Protein AF-A0A356QND9-F1 (afdb_monomer_lite)

Sequence (153 aa):
RLAPPYKAARCAVLTGLQTQVSRGLNNSTDRPGSDLFMTAMDLVATGTETAVISRWNVGGRTAIDLGIEFIKDRQRETLRDTPLPAAVSWQRAVDLITAEKPDFEREPRIKITNSVIPQNAKHPFFWAGYTLIDCGVLHASANTTEGQAEPVE

Radius of gyration: 20.53 Å; chains: 1; bounding box: 56×34×75 Å

Structure (mmCIF, N/CA/C/O backbone):
data_AF-A0A356QND9-F1
#
_entry.id   AF-A0A356QND9-F1
#
loop_
_atom_site.group_PDB
_atom_site.id
_atom_site.type_symbol
_atom_site.label_atom_id
_atom_site.label_alt_id
_atom_site.label_comp_id
_atom_site.label_asym_id
_atom_site.label_entity_id
_atom_site.label_seq_id
_atom_site.pdbx_PDB_ins_code
_atom_site.Cartn_x
_atom_site.Cartn_y
_atom_site.Cartn_z
_atom_site.occupancy
_atom_site.B_iso_or_equiv
_atom_site.auth_seq_id
_atom_site.auth_comp_id
_atom_site.auth_asym_id
_atom_site.auth_atom_id
_atom_site.pdbx_PDB_model_num
ATOM 1 N N . ARG A 1 1 ? -14.033 -6.288 26.257 1.00 49.56 1 ARG A N 1
ATOM 2 C CA . ARG A 1 1 ? -13.364 -5.682 25.078 1.00 49.56 1 ARG A CA 1
ATOM 3 C C . ARG A 1 1 ? -12.489 -4.548 25.596 1.00 49.56 1 ARG A C 1
ATOM 5 O O . ARG A 1 1 ? -13.019 -3.723 26.323 1.00 49.56 1 ARG A O 1
ATOM 12 N N . LEU A 1 2 ? -11.186 -4.553 25.316 1.00 54.53 2 LEU A N 1
ATOM 13 C CA . LEU A 1 2 ? -10.284 -3.447 25.664 1.00 54.53 2 LEU A CA 1
ATOM 14 C C . LEU A 1 2 ? -10.425 -2.355 24.595 1.00 54.53 2 LEU A C 1
ATOM 16 O O . LEU A 1 2 ? -10.480 -2.683 23.411 1.00 54.53 2 LEU A O 1
ATOM 20 N N . ALA A 1 3 ? -10.542 -1.093 25.003 1.00 60.31 3 ALA A N 1
ATOM 21 C CA . ALA A 1 3 ? -10.555 0.031 24.068 1.00 60.31 3 ALA A CA 1
ATOM 22 C C . ALA A 1 3 ? -9.129 0.289 23.535 1.00 60.31 3 ALA A C 1
ATOM 24 O O . ALA A 1 3 ? -8.175 0.128 24.304 1.00 60.31 3 ALA A O 1
ATOM 25 N N . PRO A 1 4 ? -8.957 0.670 22.254 1.00 61.19 4 PRO A N 1
ATOM 26 C CA . PRO A 1 4 ? -7.645 1.008 21.710 1.00 61.19 4 PRO A CA 1
ATOM 27 C C . PRO A 1 4 ? -7.044 2.231 22.430 1.00 61.19 4 PRO A C 1
ATOM 29 O O . PRO A 1 4 ? -7.788 3.091 22.913 1.00 61.19 4 PRO A O 1
ATOM 32 N N . PRO A 1 5 ? -5.705 2.329 22.530 1.00 64.06 5 PRO A N 1
ATOM 33 C CA . PRO A 1 5 ? -5.052 3.451 23.199 1.00 64.06 5 PRO A CA 1
ATOM 34 C C . PRO A 1 5 ? -5.420 4.793 22.541 1.00 64.06 5 PRO A C 1
ATOM 36 O O . PRO A 1 5 ? -5.497 4.902 21.321 1.00 64.06 5 PRO A O 1
ATOM 39 N N . TYR A 1 6 ? -5.596 5.843 23.355 1.00 59.69 6 TYR A N 1
ATOM 40 C CA . TYR A 1 6 ? -6.134 7.162 22.956 1.00 59.69 6 TYR A CA 1
ATOM 41 C C . TYR A 1 6 ? -5.368 7.875 21.816 1.00 59.69 6 TYR A C 1
ATOM 43 O O . TYR A 1 6 ? -5.876 8.818 21.219 1.00 59.69 6 TYR A O 1
ATOM 51 N N . LYS A 1 7 ? -4.141 7.439 21.497 1.00 65.56 7 LYS A N 1
ATOM 52 C CA . LYS A 1 7 ? -3.294 7.983 20.419 1.00 65.56 7 LYS A CA 1
ATOM 53 C C . LYS A 1 7 ? -2.912 6.922 19.375 1.00 65.56 7 LYS A C 1
ATOM 55 O O . LYS A 1 7 ? -1.777 6.911 18.905 1.00 65.56 7 LYS A O 1
ATOM 60 N N . ALA A 1 8 ? -3.820 6.006 19.047 1.00 72.06 8 ALA A N 1
ATOM 61 C CA . ALA A 1 8 ? -3.580 4.999 18.017 1.00 72.06 8 ALA A CA 1
ATOM 62 C C . ALA A 1 8 ? -3.734 5.579 16.600 1.00 72.06 8 ALA A C 1
ATOM 64 O O . ALA A 1 8 ? -4.675 6.324 16.309 1.00 72.06 8 ALA A O 1
ATOM 65 N N . ALA A 1 9 ? -2.824 5.213 15.696 1.00 83.44 9 ALA A N 1
ATOM 66 C CA . ALA A 1 9 ? -2.979 5.509 14.278 1.00 83.44 9 ALA A CA 1
ATOM 67 C C . ALA A 1 9 ? -4.060 4.592 13.692 1.00 83.44 9 ALA A C 1
ATOM 69 O O . ALA A 1 9 ? -3.809 3.417 13.464 1.00 83.44 9 ALA A O 1
ATOM 70 N N . ARG A 1 10 ? -5.261 5.117 13.424 1.00 85.62 10 ARG A N 1
ATOM 71 C CA . ARG A 1 10 ? -6.373 4.308 12.883 1.00 85.62 10 ARG A CA 1
ATOM 72 C C . ARG A 1 10 ? -6.044 3.674 11.527 1.00 85.62 10 ARG A C 1
ATOM 74 O O . ARG A 1 10 ? -6.468 2.557 11.258 1.00 85.62 10 ARG A O 1
ATOM 81 N N . CYS A 1 11 ? -5.269 4.372 10.694 1.00 91.00 11 CYS A N 1
ATOM 82 C CA . CYS A 1 11 ? -4.821 3.894 9.390 1.00 91.00 11 CYS A CA 1
ATOM 83 C C . CYS A 1 11 ? -3.301 4.041 9.246 1.00 91.00 11 CYS A C 1
ATOM 85 O O . CYS A 1 11 ? -2.778 5.146 9.393 1.00 91.00 11 CYS A O 1
ATOM 87 N N . ALA A 1 12 ? -2.608 2.956 8.895 1.00 93.12 12 ALA A N 1
ATOM 88 C CA . ALA A 1 12 ? -1.170 2.949 8.627 1.00 93.12 12 ALA A CA 1
ATOM 89 C C . ALA A 1 12 ? -0.873 2.530 7.179 1.00 93.12 12 ALA A C 1
ATOM 91 O O . ALA A 1 12 ? -1.441 1.571 6.664 1.00 93.12 12 ALA A O 1
ATOM 92 N N . VAL A 1 13 ? 0.046 3.224 6.507 1.00 94.62 13 VAL A N 1
ATOM 93 C CA . VAL A 1 13 ? 0.480 2.866 5.148 1.00 94.62 13 VAL A CA 1
ATOM 94 C C . VAL A 1 13 ? 1.995 2.816 5.108 1.00 94.62 13 VAL A C 1
ATOM 96 O O . VAL A 1 13 ? 2.671 3.833 5.224 1.00 94.62 13 VAL A O 1
ATOM 99 N N . LEU A 1 14 ? 2.519 1.606 4.949 1.00 93.06 14 LEU A N 1
ATOM 100 C CA . LEU A 1 14 ? 3.938 1.288 4.995 1.00 93.06 14 LEU A CA 1
ATOM 101 C C . LEU A 1 14 ? 4.360 0.666 3.658 1.00 93.06 14 LEU A C 1
ATOM 103 O O . LEU A 1 14 ? 4.754 -0.498 3.586 1.00 93.06 14 LEU A O 1
ATOM 107 N N . THR A 1 15 ? 4.256 1.440 2.574 1.00 90.81 15 THR A N 1
ATOM 108 C CA . THR A 1 15 ? 4.543 0.973 1.202 1.00 90.81 15 THR A CA 1
ATOM 109 C C . THR A 1 15 ? 6.030 0.735 0.921 1.00 90.81 15 THR A C 1
ATOM 111 O O . THR A 1 15 ? 6.368 0.136 -0.100 1.00 90.81 15 THR A O 1
ATOM 114 N N . GLY A 1 16 ? 6.910 1.186 1.821 1.00 86.69 16 GLY A N 1
ATOM 115 C CA . GLY A 1 16 ? 8.358 0.976 1.772 1.00 86.69 16 GLY A CA 1
ATOM 116 C C . GLY A 1 16 ? 8.910 0.061 2.870 1.00 86.69 16 GLY A C 1
ATOM 117 O O . GLY A 1 16 ? 10.131 -0.014 3.019 1.00 86.69 16 GLY A O 1
ATOM 118 N N . LEU A 1 17 ? 8.049 -0.609 3.648 1.00 86.81 17 LEU A N 1
ATOM 119 C CA . LEU A 1 17 ? 8.471 -1.524 4.709 1.00 86.81 17 LEU A CA 1
ATOM 120 C C . LEU A 1 17 ? 9.372 -2.632 4.147 1.00 86.81 17 LEU A C 1
ATOM 122 O O . LEU A 1 17 ? 9.000 -3.371 3.231 1.00 86.81 17 LEU A O 1
ATOM 126 N N . GLN A 1 18 ? 10.560 -2.763 4.730 1.00 81.50 18 GLN A N 1
ATOM 127 C CA . GLN A 1 18 ? 11.497 -3.826 4.395 1.00 81.50 18 GLN A CA 1
ATOM 128 C C . GLN A 1 18 ? 11.279 -5.018 5.323 1.00 81.50 18 GLN A C 1
ATOM 130 O O . GLN A 1 18 ? 11.841 -5.107 6.409 1.00 81.50 18 GLN A O 1
ATOM 135 N N . THR A 1 19 ? 10.449 -5.943 4.868 1.00 76.88 19 THR A N 1
ATOM 136 C CA . THR A 1 19 ? 10.312 -7.281 5.449 1.00 76.88 19 THR A CA 1
ATOM 137 C C . THR A 1 19 ? 11.545 -8.127 5.098 1.00 76.88 19 THR A C 1
ATOM 139 O O . THR A 1 19 ? 12.306 -7.777 4.190 1.00 76.88 19 THR A O 1
ATOM 142 N N . GLN A 1 20 ? 11.769 -9.261 5.760 1.00 73.50 20 GLN A N 1
ATOM 143 C CA . GLN A 1 20 ? 12.860 -10.176 5.389 1.00 73.50 20 GLN A CA 1
ATOM 144 C C . GLN A 1 20 ? 12.689 -10.677 3.946 1.00 73.50 20 GLN A C 1
ATOM 146 O O . GLN A 1 20 ? 13.664 -10.753 3.197 1.00 73.50 20 GLN A O 1
ATOM 151 N N . VAL A 1 21 ? 11.439 -10.885 3.511 1.00 70.62 21 VAL A N 1
ATOM 152 C CA . VAL A 1 21 ? 11.088 -11.237 2.120 1.00 70.62 21 VAL A CA 1
ATOM 153 C C . VAL A 1 21 ? 11.571 -10.188 1.104 1.00 70.62 21 VAL A C 1
ATOM 155 O O . VAL A 1 21 ? 11.907 -10.529 -0.033 1.00 70.62 21 VAL A O 1
ATOM 158 N N . SER A 1 22 ? 11.700 -8.915 1.495 1.00 70.25 22 SER A N 1
ATOM 159 C CA . SER A 1 22 ? 12.167 -7.845 0.599 1.00 70.25 22 SER A CA 1
ATOM 160 C C . SER A 1 22 ? 13.622 -8.000 0.118 1.00 70.25 22 SER A C 1
ATOM 162 O O . SER A 1 22 ? 14.010 -7.324 -0.844 1.00 70.25 22 SER A O 1
ATOM 164 N N . ARG A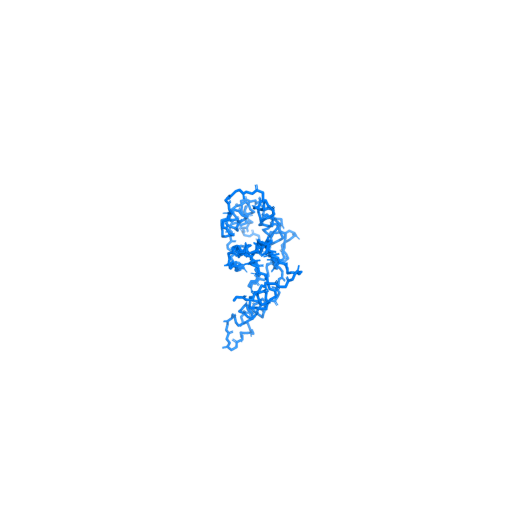 1 23 ? 14.406 -8.895 0.749 1.00 67.94 23 ARG A N 1
ATOM 165 C CA . ARG A 1 23 ? 15.808 -9.217 0.413 1.00 67.94 23 ARG A CA 1
ATOM 166 C C . ARG A 1 23 ? 15.958 -10.330 -0.638 1.00 67.94 23 ARG A C 1
ATOM 168 O O . ARG A 1 23 ? 17.084 -10.648 -1.014 1.00 67.94 23 ARG A O 1
ATOM 175 N N . GLY A 1 24 ? 14.851 -10.873 -1.152 1.00 61.69 24 GLY A N 1
ATOM 176 C CA . GLY A 1 24 ? 14.841 -11.927 -2.172 1.00 61.69 24 GLY A CA 1
ATOM 177 C C . GLY A 1 24 ? 14.923 -13.346 -1.597 1.00 61.69 24 GLY A C 1
ATOM 178 O O . GLY A 1 24 ? 15.208 -13.539 -0.417 1.00 61.69 24 GLY A O 1
ATOM 179 N N . LEU A 1 25 ? 14.675 -14.353 -2.446 1.00 61.22 25 LEU A N 1
ATOM 180 C CA . LEU A 1 25 ? 14.592 -15.774 -2.056 1.00 61.22 25 LEU A CA 1
ATOM 181 C C . LEU A 1 25 ? 15.890 -16.364 -1.473 1.00 61.22 25 LEU A C 1
ATOM 183 O O . LEU A 1 25 ? 15.859 -17.464 -0.935 1.00 61.22 25 LEU A O 1
ATOM 187 N N . ASN A 1 26 ? 17.014 -15.650 -1.554 1.00 62.75 26 ASN A N 1
ATOM 188 C CA . ASN A 1 26 ? 18.317 -16.157 -1.117 1.00 62.75 26 ASN A CA 1
ATOM 189 C C . ASN A 1 26 ? 18.428 -16.313 0.410 1.00 62.75 26 ASN A C 1
ATOM 191 O O . ASN A 1 26 ? 19.281 -17.060 0.871 1.00 62.75 26 ASN A O 1
ATOM 195 N N . ASN A 1 27 ? 17.568 -15.630 1.175 1.00 62.47 27 ASN A N 1
ATOM 196 C CA . ASN A 1 27 ? 17.535 -15.671 2.638 1.00 62.47 27 ASN A CA 1
ATOM 197 C C . ASN A 1 27 ? 16.110 -15.978 3.132 1.00 62.47 27 ASN A C 1
ATOM 199 O O . ASN A 1 27 ? 15.529 -15.199 3.890 1.00 62.47 27 ASN A O 1
ATOM 203 N N . SER A 1 28 ? 15.507 -17.074 2.657 1.00 62.03 28 SER A N 1
ATOM 204 C CA . SER A 1 28 ? 14.187 -17.486 3.143 1.00 62.03 28 SER A CA 1
ATOM 205 C C . SER A 1 28 ? 14.248 -17.777 4.641 1.00 62.03 28 SER A C 1
ATOM 207 O O . SER A 1 28 ? 15.089 -18.555 5.088 1.00 62.03 28 SER A O 1
ATOM 209 N N . THR A 1 29 ? 13.353 -17.169 5.414 1.00 67.62 29 THR A N 1
ATOM 210 C CA . THR A 1 29 ? 13.163 -17.529 6.820 1.00 67.62 29 THR A CA 1
ATOM 211 C C . THR A 1 29 ? 12.622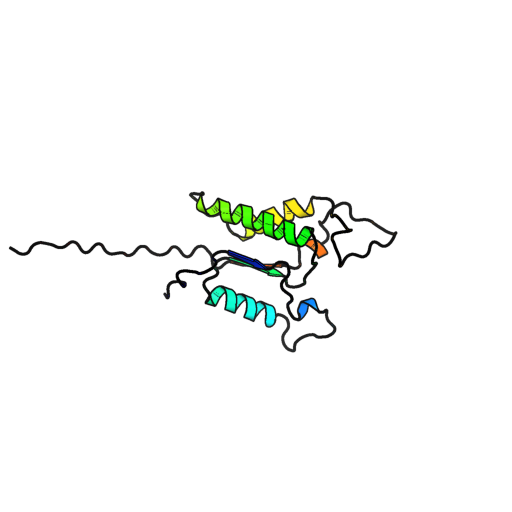 -18.956 6.919 1.00 67.62 29 THR A C 1
ATOM 213 O O . THR A 1 29 ? 11.899 -19.406 6.028 1.00 67.62 29 THR A O 1
ATOM 216 N N . ASP A 1 30 ? 12.882 -19.641 8.037 1.00 74.12 30 ASP A N 1
ATOM 217 C CA . ASP A 1 30 ? 12.323 -20.979 8.313 1.00 74.12 30 ASP A CA 1
ATOM 218 C C . ASP A 1 30 ? 10.783 -21.017 8.233 1.00 74.12 30 ASP A C 1
ATOM 220 O O . ASP A 1 30 ? 10.177 -22.076 8.077 1.00 74.12 30 ASP A O 1
ATOM 224 N N . ARG A 1 31 ? 10.131 -19.850 8.348 1.00 81.75 31 ARG A N 1
ATOM 225 C CA . ARG A 1 31 ? 8.681 -19.665 8.215 1.00 81.75 31 ARG A CA 1
ATOM 226 C C . ARG A 1 31 ? 8.377 -18.445 7.338 1.00 81.75 31 ARG A C 1
ATOM 228 O O . ARG A 1 31 ? 8.345 -17.326 7.861 1.00 81.75 31 ARG A O 1
ATOM 235 N N . PRO A 1 32 ? 8.149 -18.628 6.026 1.00 79.56 32 PRO A N 1
ATOM 236 C CA . PRO A 1 32 ? 7.781 -17.539 5.128 1.00 79.56 32 PRO A CA 1
ATOM 237 C C . PRO A 1 32 ? 6.553 -16.765 5.629 1.00 79.56 32 PRO A C 1
ATOM 239 O O . PRO A 1 32 ? 5.539 -17.361 5.985 1.00 79.56 32 PRO A O 1
ATOM 242 N N . GLY A 1 33 ? 6.644 -15.432 5.656 1.00 81.19 33 GLY A N 1
ATOM 243 C CA . GLY A 1 33 ? 5.555 -14.545 6.080 1.00 81.19 33 GLY A CA 1
ATOM 244 C C . GLY A 1 33 ? 5.435 -14.315 7.591 1.00 81.19 33 GLY A C 1
ATOM 245 O O . GLY A 1 33 ? 4.537 -13.586 8.010 1.00 81.19 33 GLY A O 1
ATOM 246 N N . SER A 1 34 ? 6.323 -14.886 8.416 1.00 87.38 34 SER A N 1
ATOM 247 C CA . SER A 1 34 ? 6.351 -14.612 9.861 1.00 87.38 34 SER A CA 1
ATOM 248 C C . SER A 1 34 ? 6.603 -13.135 10.179 1.00 87.38 34 SER A C 1
ATOM 250 O O . SER A 1 34 ? 6.014 -12.594 11.106 1.00 87.38 34 SER A O 1
ATOM 252 N N . ASP A 1 35 ? 7.420 -12.461 9.377 1.00 85.12 35 ASP A N 1
ATOM 253 C CA . ASP A 1 35 ? 7.699 -11.027 9.453 1.00 85.12 35 ASP A CA 1
ATOM 254 C C . ASP A 1 35 ? 6.464 -10.160 9.163 1.00 85.12 35 ASP A C 1
ATOM 256 O O . ASP A 1 35 ? 6.180 -9.214 9.899 1.00 85.12 35 ASP A O 1
ATOM 260 N N . LEU A 1 36 ? 5.697 -10.508 8.127 1.00 87.62 36 LEU A N 1
ATOM 261 C CA . LEU A 1 36 ? 4.422 -9.863 7.810 1.00 87.62 36 LEU A CA 1
ATOM 262 C C . LEU A 1 36 ? 3.393 -10.084 8.913 1.00 87.62 36 LEU A C 1
ATOM 264 O O . LEU A 1 36 ? 2.698 -9.143 9.290 1.00 87.62 36 LEU A O 1
ATOM 268 N N . PHE A 1 37 ? 3.314 -11.307 9.440 1.00 90.06 37 PHE A N 1
ATOM 269 C CA . PHE A 1 37 ? 2.417 -11.636 10.541 1.00 90.06 37 PHE A CA 1
ATOM 270 C C . PHE A 1 37 ? 2.754 -10.823 11.794 1.00 90.06 37 PHE A C 1
ATOM 272 O O . PHE A 1 37 ? 1.873 -10.157 12.326 1.00 90.06 37 PHE A O 1
ATOM 279 N N . MET A 1 38 ? 4.017 -10.818 12.230 1.00 90.44 38 MET A N 1
ATOM 280 C CA . MET A 1 38 ? 4.433 -10.050 13.409 1.00 90.44 38 MET A CA 1
ATOM 281 C C . MET A 1 38 ? 4.185 -8.552 13.214 1.00 90.44 38 MET A C 1
ATOM 283 O O . MET A 1 38 ? 3.590 -7.927 14.082 1.00 90.44 38 MET A O 1
ATOM 287 N N . THR A 1 39 ? 4.513 -8.000 12.039 1.00 91.25 39 THR A N 1
ATOM 288 C CA . THR A 1 39 ? 4.230 -6.586 11.741 1.00 91.25 39 THR A CA 1
ATOM 289 C C . THR A 1 39 ? 2.732 -6.275 11.806 1.00 91.25 39 THR A C 1
ATOM 291 O O . THR A 1 39 ? 2.330 -5.253 12.356 1.00 91.25 39 THR A O 1
ATOM 294 N N . ALA A 1 40 ? 1.890 -7.153 11.253 1.00 92.56 40 ALA A N 1
ATOM 295 C CA . ALA A 1 40 ? 0.442 -6.997 11.315 1.00 92.56 40 ALA A CA 1
ATOM 296 C C . ALA A 1 40 ? -0.064 -7.037 12.763 1.00 92.56 40 ALA A C 1
ATOM 298 O O . ALA A 1 40 ? -0.868 -6.192 13.151 1.00 92.56 40 ALA A O 1
ATOM 299 N N . MET A 1 41 ? 0.425 -7.986 13.566 1.00 93.00 41 MET A N 1
ATOM 300 C CA . MET A 1 41 ? 0.047 -8.106 14.974 1.00 93.00 41 MET A CA 1
ATOM 301 C C . MET A 1 41 ? 0.496 -6.893 15.790 1.00 93.00 41 MET A C 1
ATOM 303 O O . MET A 1 41 ? -0.296 -6.399 16.582 1.00 93.00 41 MET A O 1
ATOM 307 N N . ASP A 1 42 ? 1.701 -6.367 15.566 1.00 91.81 42 ASP A N 1
ATOM 308 C CA . ASP A 1 42 ? 2.200 -5.170 16.254 1.00 91.81 42 ASP A CA 1
ATOM 309 C C . ASP A 1 42 ? 1.344 -3.932 15.929 1.00 91.81 42 ASP A C 1
ATOM 311 O O . ASP A 1 42 ? 0.982 -3.151 16.815 1.00 91.81 42 ASP A O 1
ATOM 315 N N . LEU A 1 43 ? 0.948 -3.768 14.662 1.00 91.31 43 LEU A N 1
ATOM 316 C CA . LEU A 1 43 ? 0.045 -2.692 14.242 1.00 91.31 43 LEU A CA 1
ATOM 317 C C . LEU A 1 43 ? -1.332 -2.823 14.902 1.00 91.31 43 LEU A C 1
ATOM 319 O O . LEU A 1 43 ? -1.844 -1.855 15.465 1.00 91.31 43 LEU A O 1
ATOM 323 N N . VAL A 1 44 ? -1.920 -4.017 14.887 1.00 89.69 44 VAL A N 1
ATOM 324 C CA . VAL A 1 44 ? -3.228 -4.258 15.513 1.00 89.69 44 VAL A CA 1
ATOM 325 C C . VAL A 1 44 ? -3.152 -4.090 17.035 1.00 89.69 44 VAL A C 1
ATOM 327 O O . VAL A 1 44 ? -4.020 -3.450 17.626 1.00 89.69 44 VAL A O 1
ATOM 330 N N . ALA A 1 45 ? -2.095 -4.587 17.682 1.00 89.19 45 ALA A N 1
ATOM 331 C CA . ALA A 1 45 ? -1.890 -4.478 19.128 1.00 89.19 45 ALA A CA 1
ATOM 332 C C . ALA A 1 45 ? -1.735 -3.023 19.597 1.00 89.19 45 ALA A C 1
ATOM 334 O O . ALA A 1 45 ? -2.142 -2.682 20.708 1.00 89.19 45 ALA A O 1
ATOM 335 N N . THR A 1 46 ? -1.196 -2.149 18.743 1.00 88.56 46 THR A N 1
ATOM 336 C CA . THR A 1 46 ? -1.097 -0.703 19.001 1.00 88.56 46 THR A CA 1
ATOM 337 C C . THR A 1 46 ? -2.386 0.066 18.679 1.00 88.56 46 THR A C 1
ATOM 339 O O . THR A 1 46 ? -2.451 1.272 18.916 1.00 88.56 46 THR A O 1
ATOM 342 N N . GLY A 1 47 ? -3.436 -0.619 18.211 1.00 87.06 47 GLY A N 1
ATOM 343 C CA . GLY A 1 47 ? -4.750 -0.040 17.925 1.00 87.06 47 GLY A CA 1
ATOM 344 C C . GLY A 1 47 ? -4.946 0.416 16.479 1.00 87.06 47 GLY A C 1
ATOM 345 O O . GLY A 1 47 ? -5.866 1.189 16.220 1.00 87.06 47 GLY A O 1
ATOM 346 N N . THR A 1 48 ? -4.105 -0.031 15.541 1.00 90.25 48 THR A N 1
ATOM 347 C CA . THR A 1 48 ? -4.327 0.218 14.110 1.00 90.25 48 THR A CA 1
ATOM 348 C C . THR A 1 48 ? -5.541 -0.573 13.628 1.00 90.25 48 THR A C 1
ATOM 350 O O . THR A 1 48 ? -5.588 -1.790 13.793 1.00 90.25 48 THR A O 1
ATOM 353 N N . GLU A 1 49 ? -6.516 0.107 13.019 1.00 89.88 49 GLU A N 1
ATOM 354 C CA . GLU A 1 49 ? -7.734 -0.520 12.478 1.00 89.88 49 GLU A CA 1
ATOM 355 C C . GLU A 1 49 ? -7.503 -1.023 11.050 1.00 89.88 49 GLU A C 1
ATOM 357 O O . GLU A 1 49 ? -7.911 -2.128 10.701 1.00 89.88 49 GLU A O 1
ATOM 362 N N . THR A 1 50 ? -6.804 -0.232 10.233 1.00 93.25 50 THR A N 1
ATOM 363 C CA . THR A 1 50 ? -6.513 -0.556 8.834 1.00 93.25 50 THR A CA 1
ATOM 364 C C . THR A 1 50 ? -5.032 -0.330 8.535 1.00 93.25 50 THR A C 1
ATOM 366 O O . THR A 1 50 ? -4.474 0.717 8.864 1.00 93.25 50 THR A O 1
ATOM 369 N N . ALA A 1 51 ? -4.376 -1.274 7.865 1.00 94.44 51 ALA A N 1
ATOM 370 C CA . ALA A 1 51 ? -2.990 -1.133 7.444 1.00 94.44 51 ALA A CA 1
ATOM 371 C C . ALA A 1 51 ? -2.746 -1.641 6.021 1.00 94.44 51 ALA A C 1
ATOM 373 O O . ALA A 1 51 ? -3.242 -2.695 5.637 1.00 94.44 51 ALA A O 1
ATOM 374 N N . VAL A 1 52 ? -1.914 -0.931 5.259 1.00 95.38 52 VAL A N 1
ATOM 375 C CA . VAL A 1 52 ? -1.314 -1.433 4.014 1.00 95.38 52 VAL A CA 1
ATOM 376 C C . VAL A 1 52 ? 0.181 -1.595 4.238 1.00 95.38 52 VAL A C 1
ATOM 378 O O . VAL A 1 52 ? 0.870 -0.618 4.527 1.00 95.38 52 VAL A O 1
ATOM 381 N N . ILE A 1 53 ? 0.695 -2.814 4.090 1.00 93.31 53 ILE A N 1
ATOM 382 C CA . ILE A 1 53 ? 2.115 -3.131 4.299 1.00 93.31 53 ILE A CA 1
ATOM 383 C C . ILE A 1 53 ? 2.730 -3.733 3.038 1.00 93.31 53 ILE A C 1
ATOM 385 O O . ILE A 1 53 ? 2.112 -4.566 2.374 1.00 93.31 53 ILE A O 1
ATOM 389 N N . SER A 1 54 ? 3.952 -3.334 2.688 1.00 90.44 54 SER A N 1
ATOM 390 C CA . SER A 1 54 ? 4.683 -3.961 1.583 1.00 90.44 54 SER A CA 1
ATOM 391 C C . SER A 1 54 ? 5.293 -5.304 1.994 1.00 90.44 54 SER A C 1
ATOM 393 O O . SER A 1 54 ? 6.071 -5.388 2.939 1.00 90.44 54 SER A O 1
ATOM 395 N N . ARG A 1 55 ? 4.986 -6.353 1.226 1.00 86.44 55 ARG A N 1
ATOM 396 C CA . ARG A 1 55 ? 5.627 -7.678 1.254 1.00 86.44 55 ARG A CA 1
ATOM 397 C C . ARG A 1 55 ? 6.980 -7.671 0.566 1.00 86.44 55 ARG A C 1
ATOM 399 O O . ARG A 1 55 ? 7.921 -8.285 1.052 1.00 86.44 55 ARG A O 1
ATOM 406 N N . TRP A 1 56 ? 7.072 -6.973 -0.559 1.00 80.69 56 TRP A N 1
ATOM 407 C CA . TRP A 1 56 ? 8.328 -6.623 -1.200 1.00 80.69 56 TRP A CA 1
ATOM 408 C C . TRP A 1 56 ? 8.277 -5.150 -1.567 1.00 80.69 56 TRP A C 1
ATOM 410 O O . TRP A 1 56 ? 7.259 -4.636 -2.026 1.00 80.69 56 TRP A O 1
ATOM 420 N N . ASN A 1 57 ? 9.384 -4.458 -1.344 1.00 75.62 57 ASN A N 1
ATOM 421 C CA . ASN A 1 57 ? 9.463 -3.045 -1.653 1.00 75.62 57 ASN A CA 1
ATOM 422 C C . ASN A 1 57 ? 9.787 -2.883 -3.145 1.00 75.62 57 ASN A C 1
ATOM 424 O O . ASN A 1 57 ? 10.858 -3.300 -3.570 1.00 75.62 57 ASN A O 1
ATOM 428 N N . VAL A 1 58 ? 8.883 -2.318 -3.947 1.00 74.00 58 VAL A N 1
ATOM 429 C CA . VAL A 1 58 ? 9.215 -1.851 -5.310 1.00 74.00 58 VAL A CA 1
ATOM 430 C C . VAL A 1 58 ? 10.049 -0.575 -5.223 1.00 74.00 58 VAL A C 1
ATOM 432 O O . VAL A 1 58 ? 11.061 -0.441 -5.907 1.00 74.00 58 VAL A O 1
ATOM 435 N N . GLY A 1 59 ? 9.668 0.298 -4.289 1.00 74.19 59 GLY A N 1
ATOM 436 C CA . GLY A 1 59 ? 10.470 1.421 -3.833 1.00 74.19 59 GLY A CA 1
ATOM 437 C C . GLY A 1 59 ? 10.586 2.531 -4.852 1.00 74.19 59 GLY A C 1
ATOM 438 O O . GLY A 1 59 ? 11.694 2.971 -5.087 1.00 74.19 59 GLY A O 1
ATOM 439 N N . GLY A 1 60 ? 9.481 2.985 -5.436 1.00 89.25 60 GLY A N 1
ATOM 440 C CA . GLY A 1 60 ? 9.473 4.073 -6.412 1.00 89.25 60 GLY A CA 1
ATOM 441 C C . GLY A 1 60 ? 8.217 4.929 -6.331 1.00 89.25 60 GLY A C 1
ATOM 442 O O . GLY A 1 60 ? 7.439 4.830 -5.376 1.00 89.25 60 GLY A O 1
ATOM 443 N N . ARG A 1 61 ? 8.022 5.793 -7.326 1.00 93.75 61 ARG A N 1
ATOM 444 C CA . ARG A 1 61 ? 6.891 6.729 -7.359 1.00 93.75 61 ARG A CA 1
ATOM 445 C C . ARG A 1 61 ? 5.546 6.006 -7.303 1.00 93.75 61 ARG A C 1
ATOM 447 O O . ARG A 1 61 ? 4.697 6.389 -6.505 1.00 93.75 61 ARG A O 1
ATOM 454 N N . THR A 1 62 ? 5.392 4.924 -8.060 1.00 94.25 62 THR A N 1
ATOM 455 C CA . THR A 1 62 ? 4.155 4.130 -8.100 1.00 94.25 62 THR A CA 1
ATOM 456 C C . THR A 1 62 ? 3.748 3.631 -6.709 1.00 94.25 62 THR A C 1
ATOM 458 O O . THR A 1 62 ? 2.585 3.716 -6.322 1.00 94.25 62 THR A O 1
ATOM 461 N N . ALA A 1 63 ? 4.717 3.171 -5.911 1.00 93.88 63 ALA A N 1
ATOM 462 C CA . ALA A 1 63 ? 4.488 2.698 -4.545 1.00 93.88 63 ALA A CA 1
ATOM 463 C C . ALA A 1 63 ? 3.990 3.808 -3.602 1.00 93.88 63 ALA A C 1
ATOM 465 O O . ALA A 1 63 ? 3.176 3.559 -2.711 1.00 93.88 63 ALA A O 1
ATOM 466 N N . ILE A 1 64 ? 4.505 5.026 -3.778 1.00 94.19 64 ILE A N 1
ATOM 467 C CA . ILE A 1 64 ? 4.108 6.200 -2.995 1.00 94.19 64 ILE A CA 1
ATOM 468 C C . ILE A 1 64 ? 2.700 6.636 -3.403 1.00 94.19 64 ILE A C 1
ATOM 470 O O . ILE A 1 64 ? 1.845 6.818 -2.538 1.00 94.19 64 ILE A O 1
ATOM 474 N N . ASP A 1 65 ? 2.448 6.738 -4.707 1.00 95.75 65 ASP A N 1
ATOM 475 C CA . ASP A 1 65 ? 1.182 7.226 -5.251 1.00 95.75 65 ASP A CA 1
ATOM 476 C C . ASP A 1 65 ? 0.018 6.272 -4.906 1.00 95.75 65 ASP A C 1
ATOM 478 O O . ASP A 1 65 ? -1.056 6.738 -4.521 1.00 95.75 65 ASP A O 1
ATOM 482 N N . LEU A 1 66 ? 0.252 4.948 -4.886 1.00 96.00 66 LEU A N 1
ATOM 483 C CA . LEU A 1 66 ? -0.707 3.958 -4.361 1.00 96.00 66 LEU A CA 1
ATOM 484 C C . LEU A 1 66 ? -1.106 4.251 -2.908 1.00 96.00 66 LEU A C 1
ATOM 486 O O . LEU A 1 66 ? -2.288 4.242 -2.560 1.00 96.00 66 LEU A O 1
ATOM 490 N N . GLY A 1 67 ? -0.118 4.521 -2.052 1.00 95.25 67 GLY A N 1
ATOM 491 C CA . GLY A 1 67 ? -0.360 4.843 -0.649 1.00 95.25 67 GLY A CA 1
ATOM 492 C C . GLY A 1 67 ? -1.116 6.160 -0.471 1.00 95.25 67 GLY A C 1
ATOM 493 O O . GLY A 1 67 ? -2.033 6.238 0.347 1.00 95.25 67 GLY A O 1
ATOM 494 N N . ILE A 1 68 ? -0.769 7.178 -1.264 1.00 95.75 68 ILE A N 1
ATOM 495 C CA . ILE A 1 68 ? -1.429 8.487 -1.248 1.00 95.75 68 ILE A CA 1
ATOM 496 C C . ILE A 1 68 ? -2.900 8.363 -1.656 1.00 95.75 68 ILE A C 1
ATOM 498 O O . ILE A 1 68 ? -3.765 8.874 -0.944 1.00 95.75 68 ILE A O 1
ATOM 502 N N . GLU A 1 69 ? -3.203 7.693 -2.771 1.00 96.25 69 GLU A N 1
ATOM 503 C CA . GLU A 1 69 ? -4.588 7.545 -3.238 1.00 96.25 69 GLU A CA 1
ATOM 504 C C . GLU A 1 69 ? -5.445 6.737 -2.263 1.00 96.25 69 GLU A C 1
ATOM 506 O O . GLU A 1 69 ? -6.587 7.117 -1.995 1.00 96.25 69 GLU A O 1
ATOM 511 N N . PHE A 1 70 ? -4.880 5.692 -1.655 1.00 96.00 70 PHE A N 1
ATOM 512 C CA . PHE A 1 70 ? -5.558 4.955 -0.596 1.00 96.00 70 PHE A CA 1
ATOM 513 C C . PHE A 1 70 ? -5.874 5.856 0.609 1.00 96.00 70 PHE A C 1
ATOM 515 O O . PHE A 1 70 ? -7.026 5.924 1.038 1.00 96.00 70 PHE A O 1
ATOM 522 N N . ILE A 1 71 ? -4.890 6.603 1.130 1.00 93.50 71 ILE A N 1
ATOM 523 C CA . ILE A 1 71 ? -5.086 7.502 2.284 1.00 93.50 71 ILE A CA 1
ATOM 524 C C . ILE A 1 71 ? -6.140 8.571 1.993 1.00 93.50 71 ILE A C 1
ATOM 526 O O . ILE A 1 71 ? -6.961 8.854 2.865 1.00 93.50 71 ILE A O 1
ATOM 530 N N . LYS A 1 72 ? -6.151 9.150 0.787 1.00 92.69 72 LYS A N 1
ATOM 531 C CA . LYS A 1 72 ? -7.159 10.148 0.394 1.00 92.69 72 LYS A CA 1
ATOM 532 C C . LYS A 1 72 ? -8.579 9.603 0.531 1.00 92.69 72 LYS A C 1
ATOM 534 O O . LYS A 1 72 ? -9.453 10.318 1.021 1.00 92.69 72 LYS A O 1
ATOM 539 N N . ASP A 1 73 ? -8.814 8.351 0.142 1.00 91.56 73 ASP A N 1
ATOM 540 C CA . ASP A 1 73 ? -10.122 7.718 0.323 1.00 91.56 73 ASP A CA 1
ATOM 541 C C . ASP A 1 73 ? -10.429 7.447 1.794 1.00 91.56 73 ASP A C 1
ATOM 543 O O . ASP A 1 73 ? -11.539 7.736 2.244 1.00 91.56 73 ASP A O 1
ATOM 547 N N . ARG A 1 74 ? -9.446 6.963 2.565 1.00 89.25 74 ARG A N 1
ATOM 548 C CA . ARG A 1 74 ? -9.619 6.713 4.005 1.00 89.25 74 ARG A CA 1
ATOM 549 C C . ARG A 1 74 ? -9.951 7.988 4.780 1.00 89.25 74 ARG A C 1
ATOM 551 O O . ARG A 1 74 ? -10.824 7.974 5.637 1.00 89.25 74 ARG A O 1
ATOM 558 N N . GLN A 1 75 ? -9.323 9.112 4.441 1.00 86.44 75 GLN A N 1
ATOM 559 C CA . GLN A 1 75 ? -9.610 10.413 5.054 1.00 86.44 75 GLN A CA 1
ATOM 560 C C . GLN A 1 75 ? -11.010 10.939 4.721 1.00 86.44 75 GLN A C 1
ATOM 562 O O . GLN A 1 75 ? -11.589 11.669 5.517 1.00 86.44 75 GLN A O 1
ATOM 567 N N . ARG A 1 76 ? -11.561 10.582 3.556 1.00 83.88 76 ARG A N 1
ATOM 568 C CA . ARG A 1 76 ? -12.920 10.972 3.153 1.00 83.88 76 ARG A CA 1
ATOM 569 C C . ARG A 1 76 ? -14.000 10.093 3.776 1.00 83.88 76 ARG A C 1
ATOM 571 O O . ARG A 1 76 ? -15.161 10.484 3.755 1.00 83.88 76 ARG A O 1
ATOM 578 N N . GLU A 1 77 ? -13.653 8.918 4.299 1.00 76.12 77 GLU A N 1
ATOM 579 C CA . GLU A 1 77 ? -14.617 8.017 4.939 1.00 76.12 77 GLU A CA 1
ATOM 580 C C . GLU A 1 77 ? -15.270 8.646 6.170 1.00 76.12 77 GLU A C 1
ATOM 582 O O . GLU A 1 77 ? -16.471 8.496 6.354 1.00 76.12 77 GLU A O 1
ATOM 587 N N . THR A 1 78 ? -14.520 9.406 6.971 1.00 66.12 78 THR A N 1
ATOM 588 C CA . THR A 1 78 ? -15.047 10.068 8.177 1.00 66.12 78 THR A CA 1
ATOM 589 C C . THR A 1 78 ? -16.159 11.080 7.884 1.00 66.12 78 THR A C 1
ATOM 591 O O . THR A 1 78 ? -16.835 11.521 8.807 1.00 66.12 78 THR A O 1
ATOM 594 N N . LEU A 1 79 ? -16.350 11.443 6.612 1.00 72.88 79 LEU A N 1
ATOM 595 C CA . LEU A 1 79 ? -17.379 12.360 6.128 1.00 72.88 79 LEU A CA 1
ATOM 596 C C . LEU A 1 79 ? -18.589 11.638 5.511 1.00 72.88 79 LEU A C 1
ATOM 598 O O . LEU A 1 79 ? -19.488 12.301 4.999 1.00 72.88 79 LEU A O 1
ATOM 602 N N . ARG A 1 80 ? -18.599 10.299 5.477 1.00 73.38 80 ARG A N 1
ATOM 603 C CA . ARG A 1 80 ? -19.663 9.500 4.856 1.00 73.38 80 ARG A CA 1
ATOM 604 C C . ARG A 1 80 ? -20.574 8.890 5.914 1.00 73.38 80 ARG A C 1
ATOM 606 O O . ARG A 1 80 ? -20.095 8.332 6.893 1.00 73.38 80 ARG A O 1
ATOM 613 N N . ASP A 1 81 ? -21.873 8.875 5.623 1.00 77.00 81 ASP A N 1
ATOM 614 C CA . ASP A 1 81 ? -22.864 8.163 6.442 1.00 77.00 81 ASP A CA 1
ATOM 615 C C . ASP A 1 81 ? -22.652 6.643 6.418 1.00 77.00 81 ASP A C 1
ATOM 617 O O . ASP A 1 81 ? -22.951 5.940 7.379 1.00 77.00 81 ASP A O 1
ATOM 621 N N . THR A 1 82 ? -22.129 6.117 5.306 1.00 77.12 82 THR A N 1
ATOM 622 C CA . THR A 1 82 ? -21.784 4.699 5.150 1.00 77.12 82 THR A CA 1
ATOM 623 C C . THR A 1 82 ? -20.279 4.552 4.913 1.00 77.12 82 THR A C 1
ATOM 625 O O . THR A 1 82 ? -19.779 5.059 3.898 1.00 77.12 82 THR A O 1
ATOM 628 N N . PRO A 1 83 ? -19.550 3.858 5.809 1.00 76.12 83 PRO A N 1
ATOM 629 C CA . PRO A 1 83 ? -18.128 3.582 5.637 1.00 76.12 83 PRO A CA 1
ATOM 630 C C . PRO A 1 83 ? -17.852 2.803 4.347 1.00 76.12 83 PRO A C 1
ATOM 632 O O . PRO A 1 83 ? -18.557 1.847 4.019 1.00 76.12 83 PRO A O 1
ATOM 635 N N . LEU A 1 84 ? -16.816 3.205 3.608 1.00 82.81 84 LEU A N 1
ATOM 636 C CA . LEU A 1 84 ? -16.362 2.483 2.421 1.00 82.81 84 LEU A CA 1
ATOM 637 C C . LEU A 1 84 ? -15.365 1.399 2.860 1.00 82.81 84 LEU A C 1
ATOM 639 O O . LEU A 1 84 ? -14.361 1.757 3.481 1.00 82.81 84 LEU A O 1
ATOM 643 N N . PRO A 1 85 ? -15.569 0.111 2.516 1.00 89.06 85 PRO A N 1
ATOM 644 C CA . PRO A 1 85 ? -14.632 -0.942 2.896 1.00 89.06 85 PRO A CA 1
ATOM 645 C C . PRO A 1 85 ? -13.214 -0.635 2.411 1.00 89.06 85 PRO A C 1
ATOM 647 O O . PRO A 1 85 ? -13.026 -0.249 1.252 1.00 89.06 85 PRO A O 1
ATOM 650 N N . ALA A 1 86 ? -12.204 -0.860 3.257 1.00 93.00 86 ALA A N 1
ATOM 651 C CA . ALA A 1 86 ? -10.818 -0.537 2.916 1.00 93.00 86 ALA A CA 1
ATOM 652 C C . ALA A 1 86 ? -10.348 -1.256 1.639 1.00 93.00 86 ALA A C 1
ATOM 654 O O . ALA A 1 86 ? -9.598 -0.690 0.845 1.00 93.00 86 ALA A O 1
ATOM 655 N N . ALA A 1 87 ? -10.843 -2.473 1.391 1.00 94.50 87 ALA A N 1
ATOM 656 C CA . ALA A 1 87 ? -10.554 -3.223 0.171 1.00 94.50 87 ALA A CA 1
ATOM 657 C C . ALA A 1 87 ? -10.997 -2.482 -1.102 1.00 94.50 87 ALA A C 1
ATOM 659 O O . ALA A 1 87 ? -10.272 -2.498 -2.094 1.00 94.50 87 ALA A O 1
ATOM 660 N N . VAL A 1 88 ? -12.136 -1.781 -1.062 1.00 94.31 88 VAL A N 1
ATOM 661 C CA . VAL A 1 88 ? -12.643 -0.999 -2.201 1.00 94.31 88 VAL A CA 1
ATOM 662 C C . VAL A 1 88 ? -11.771 0.235 -2.435 1.00 94.31 88 VAL A C 1
ATOM 664 O O . VAL A 1 88 ? -11.416 0.526 -3.575 1.00 94.31 88 VAL A O 1
ATOM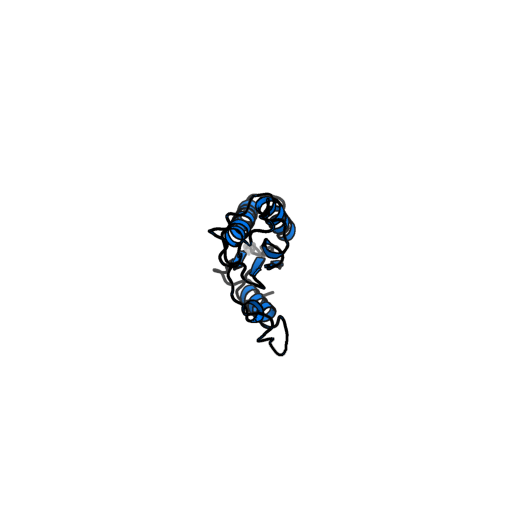 667 N N . SER A 1 89 ? -11.358 0.929 -1.369 1.00 94.94 89 SER A N 1
ATOM 668 C CA . SER A 1 89 ? -10.400 2.041 -1.470 1.00 94.94 89 SER A CA 1
ATOM 669 C C . SER A 1 89 ? -9.054 1.591 -2.040 1.00 94.94 89 SER A C 1
ATOM 671 O O . SER A 1 89 ? -8.477 2.269 -2.887 1.00 94.94 89 SER A O 1
ATOM 673 N N . TRP A 1 90 ? -8.549 0.434 -1.601 1.00 96.62 90 TRP A N 1
ATOM 674 C CA . TRP A 1 90 ? -7.294 -0.116 -2.110 1.00 96.62 90 TRP A CA 1
ATOM 675 C C . TRP A 1 90 ? -7.403 -0.502 -3.586 1.00 96.62 90 TRP A C 1
ATOM 677 O O . TRP A 1 90 ? -6.537 -0.140 -4.378 1.00 96.62 90 TRP A O 1
ATOM 687 N N . GLN A 1 91 ? -8.493 -1.169 -3.973 1.00 96.88 91 GLN A N 1
ATOM 688 C CA . GLN A 1 91 ? -8.756 -1.506 -5.369 1.00 96.88 91 GLN A CA 1
ATOM 689 C C . GLN A 1 91 ? -8.804 -0.251 -6.249 1.00 96.88 91 GLN A C 1
ATOM 691 O O . GLN A 1 91 ? -8.119 -0.205 -7.265 1.00 96.88 91 GLN A O 1
ATOM 696 N N . ARG A 1 92 ? -9.520 0.799 -5.823 1.00 97.00 92 ARG A N 1
ATOM 697 C CA . ARG A 1 92 ? -9.555 2.080 -6.545 1.00 97.00 92 ARG A CA 1
ATOM 698 C C . ARG A 1 92 ? -8.158 2.685 -6.701 1.00 97.00 92 ARG A C 1
ATOM 700 O O . ARG A 1 92 ? -7.834 3.173 -7.780 1.00 97.00 92 ARG A O 1
ATOM 707 N N . ALA A 1 93 ? -7.337 2.666 -5.650 1.00 97.12 93 ALA A N 1
ATOM 708 C CA . ALA A 1 93 ? -5.968 3.169 -5.723 1.00 97.12 93 ALA A CA 1
ATOM 709 C C . ALA A 1 93 ? -5.147 2.393 -6.767 1.00 97.12 93 ALA A C 1
ATOM 711 O O . ALA A 1 93 ? -4.479 3.003 -7.600 1.00 97.12 93 ALA A O 1
ATOM 712 N N . VAL A 1 94 ? -5.248 1.059 -6.773 1.00 97.06 94 VAL A N 1
ATOM 713 C CA . VAL A 1 94 ? -4.601 0.206 -7.780 1.00 97.06 94 VAL A CA 1
ATOM 714 C C . VAL A 1 94 ? -5.101 0.537 -9.185 1.00 97.06 94 VAL A C 1
ATOM 716 O O . VAL A 1 94 ? -4.282 0.761 -10.074 1.00 97.06 94 VAL A O 1
ATOM 719 N N . ASP A 1 95 ? -6.411 0.624 -9.398 1.00 97.44 95 ASP A N 1
ATOM 720 C CA . ASP A 1 95 ? -6.988 0.899 -10.717 1.00 97.44 95 ASP A CA 1
ATOM 721 C C . ASP A 1 95 ? -6.541 2.258 -11.272 1.00 97.44 95 ASP A C 1
ATOM 723 O O . ASP A 1 95 ? -6.174 2.357 -12.444 1.00 97.44 95 ASP A O 1
ATOM 727 N N . LEU A 1 96 ? -6.524 3.295 -10.428 1.00 97.19 96 LEU A N 1
ATOM 728 C CA . LEU A 1 96 ? -6.104 4.641 -10.818 1.00 97.19 96 LEU A CA 1
ATOM 729 C C . LEU A 1 96 ? -4.617 4.695 -11.152 1.00 97.19 96 LEU A C 1
ATOM 731 O O . LEU A 1 96 ? -4.247 5.088 -12.255 1.00 97.19 96 LEU A O 1
ATOM 735 N N . ILE A 1 97 ? -3.767 4.265 -10.221 1.00 96.25 97 ILE A N 1
ATOM 7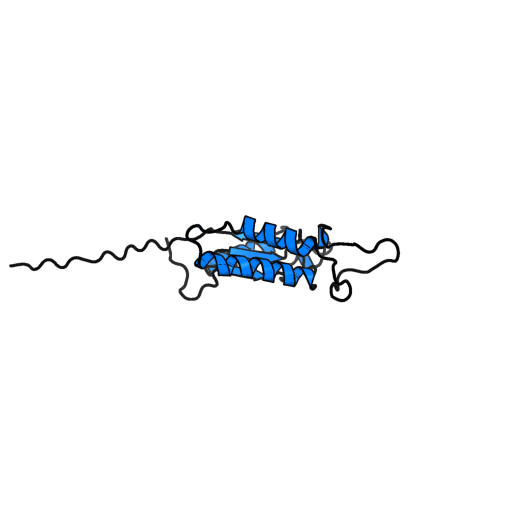36 C CA . ILE A 1 97 ? -2.319 4.411 -10.373 1.00 96.25 97 ILE A CA 1
ATOM 737 C C . ILE A 1 97 ? -1.784 3.498 -11.478 1.00 96.25 97 ILE A C 1
ATOM 739 O O . ILE A 1 97 ? -0.903 3.887 -12.241 1.00 96.25 97 ILE A O 1
ATOM 743 N N . THR A 1 98 ? -2.330 2.288 -11.626 1.00 94.75 98 THR A N 1
ATOM 744 C CA . THR A 1 98 ? -1.846 1.355 -12.654 1.00 94.75 98 THR A CA 1
ATOM 745 C C . THR A 1 98 ? -2.302 1.704 -14.069 1.00 94.75 98 THR A C 1
ATOM 747 O O . THR A 1 98 ? -1.725 1.186 -15.028 1.00 94.75 98 THR A O 1
ATOM 750 N N . ALA A 1 99 ? -3.298 2.583 -14.230 1.00 95.12 99 ALA A N 1
ATOM 751 C CA . ALA A 1 99 ? -3.699 3.117 -15.530 1.00 95.12 99 ALA A CA 1
ATOM 752 C C . ALA A 1 99 ? -2.704 4.156 -16.079 1.00 95.12 99 ALA A C 1
ATOM 754 O O . ALA A 1 99 ? -2.650 4.361 -17.293 1.00 95.12 99 ALA A O 1
ATOM 755 N N . GLU A 1 100 ? -1.906 4.780 -15.210 1.00 92.31 100 GLU A N 1
ATOM 756 C CA . GLU A 1 100 ? -0.918 5.788 -15.585 1.00 92.31 100 GLU A CA 1
ATOM 757 C C . GLU A 1 100 ? 0.370 5.163 -16.142 1.00 92.31 100 GLU A C 1
ATOM 759 O O . GLU A 1 100 ? 0.724 4.012 -15.856 1.00 92.31 100 GLU A O 1
ATOM 764 N N . LYS A 1 101 ? 1.096 5.944 -16.953 1.00 91.56 101 LYS A N 1
ATOM 765 C CA . LYS A 1 101 ? 2.424 5.566 -17.443 1.00 91.56 101 LYS A CA 1
ATOM 766 C C . LYS A 1 101 ? 3.446 5.735 -16.308 1.00 91.56 101 LYS A C 1
ATOM 768 O O . LYS A 1 101 ? 3.615 6.862 -15.843 1.00 91.56 101 LYS A O 1
ATOM 773 N N . PRO A 1 102 ? 4.166 4.674 -15.900 1.00 89.50 102 PRO A N 1
ATOM 774 C CA . PRO A 1 102 ? 5.163 4.778 -14.843 1.00 89.50 102 PRO A CA 1
ATOM 775 C C . PRO A 1 102 ? 6.353 5.638 -15.284 1.00 89.50 102 PRO A C 1
ATOM 777 O O . PRO A 1 102 ? 6.820 5.568 -16.425 1.00 89.50 102 PRO A O 1
ATOM 780 N N . ASP A 1 103 ? 6.854 6.439 -14.349 1.00 90.81 103 ASP A N 1
ATOM 781 C CA . ASP A 1 103 ? 8.075 7.226 -14.499 1.00 90.81 103 ASP A CA 1
ATOM 782 C C . ASP A 1 103 ? 9.280 6.365 -14.110 1.00 90.81 103 ASP A C 1
ATOM 784 O O . ASP A 1 103 ? 9.644 6.284 -12.939 1.00 90.81 103 ASP A O 1
ATOM 788 N N . PHE A 1 104 ? 9.875 5.685 -15.090 1.00 88.81 104 PHE A N 1
ATOM 789 C CA . PHE A 1 104 ? 10.927 4.694 -14.849 1.00 88.81 104 PHE A CA 1
ATOM 790 C C . PHE A 1 104 ? 12.191 5.253 -14.184 1.00 88.81 104 PHE A C 1
ATOM 792 O O . PHE A 1 104 ? 12.852 4.513 -13.461 1.00 88.81 104 PHE A O 1
ATOM 799 N N . GLU A 1 105 ? 12.499 6.543 -14.350 1.00 90.00 105 GLU A N 1
ATOM 800 C CA . GLU A 1 105 ? 13.617 7.194 -13.644 1.00 90.00 105 GLU A CA 1
ATOM 801 C C . GLU A 1 105 ? 13.368 7.264 -12.129 1.00 90.00 105 GLU A C 1
ATOM 803 O O . GLU A 1 105 ? 14.293 7.381 -11.325 1.00 90.00 105 GLU A O 1
ATOM 808 N N . ARG A 1 106 ? 12.101 7.156 -11.720 1.00 91.69 106 ARG A N 1
ATOM 809 C CA . ARG A 1 106 ? 11.656 7.137 -10.324 1.00 91.69 106 ARG A CA 1
ATOM 810 C C . ARG A 1 106 ? 11.258 5.739 -9.850 1.00 91.69 106 ARG A C 1
ATOM 812 O O . ARG A 1 106 ? 10.636 5.621 -8.794 1.00 91.69 106 ARG A O 1
ATOM 819 N N . GLU A 1 107 ? 11.630 4.695 -10.591 1.00 91.19 107 GLU A N 1
ATOM 820 C CA . GLU A 1 107 ? 11.399 3.287 -10.251 1.00 91.19 107 GLU A CA 1
ATOM 821 C C . GLU A 1 107 ? 12.741 2.536 -10.114 1.00 91.19 107 GLU A C 1
ATOM 823 O O . GLU A 1 107 ? 13.151 1.802 -11.013 1.00 91.19 107 GLU A O 1
ATOM 828 N N . PRO A 1 108 ? 13.454 2.661 -8.978 1.00 87.44 108 PRO A N 1
ATOM 829 C CA . PRO A 1 108 ? 14.857 2.247 -8.834 1.00 87.44 108 PRO A CA 1
ATOM 830 C C . PRO A 1 108 ? 15.099 0.737 -8.943 1.00 87.44 108 PRO A C 1
ATOM 832 O O . PRO A 1 108 ? 16.241 0.300 -9.083 1.00 87.44 108 PRO A O 1
ATOM 835 N N . ARG A 1 109 ? 14.048 -0.085 -8.850 1.00 85.50 109 ARG A N 1
ATOM 836 C CA . ARG A 1 109 ? 14.136 -1.542 -9.034 1.00 85.50 109 ARG A CA 1
ATOM 837 C C . ARG A 1 109 ? 13.837 -1.996 -10.463 1.00 85.50 109 ARG A C 1
ATOM 839 O O . ARG A 1 109 ? 13.958 -3.188 -10.742 1.00 85.50 109 ARG A O 1
ATOM 846 N N . ILE A 1 110 ? 13.473 -1.084 -11.363 1.00 85.69 110 ILE A N 1
ATOM 847 C CA . ILE A 1 110 ? 13.224 -1.388 -12.770 1.00 85.69 110 ILE A CA 1
ATOM 848 C C . ILE A 1 110 ? 14.465 -1.038 -13.581 1.00 85.69 110 ILE A C 1
ATOM 850 O O . ILE A 1 110 ? 14.989 0.067 -13.513 1.00 85.69 110 ILE A O 1
ATOM 854 N N . LYS A 1 111 ? 14.927 -1.994 -14.386 1.00 83.50 111 LYS A N 1
ATOM 855 C CA . LYS A 1 111 ? 15.956 -1.763 -15.400 1.00 83.50 111 LYS A CA 1
ATOM 856 C C . LYS A 1 111 ? 15.295 -1.827 -16.764 1.00 83.50 111 LYS A C 1
ATOM 858 O O . LYS A 1 111 ? 14.829 -2.893 -17.167 1.00 83.50 111 LYS A O 1
ATOM 863 N N . ILE A 1 112 ? 15.259 -0.702 -17.471 1.00 79.00 112 ILE A N 1
ATOM 864 C CA . ILE A 1 112 ? 14.776 -0.686 -18.849 1.00 79.00 112 ILE A CA 1
ATOM 865 C C . ILE A 1 112 ? 15.812 -1.414 -19.705 1.00 79.00 112 ILE A C 1
ATOM 867 O O . ILE A 1 112 ? 16.952 -0.979 -19.837 1.00 79.00 112 ILE A O 1
ATOM 871 N N . THR A 1 113 ? 15.417 -2.552 -20.260 1.00 77.62 113 THR A N 1
ATOM 872 C CA . THR A 1 113 ? 16.150 -3.213 -21.341 1.00 77.62 113 THR A CA 1
ATOM 873 C C . THR A 1 113 ? 15.430 -2.890 -22.645 1.00 77.62 113 THR A C 1
ATOM 875 O O . THR A 1 113 ? 14.206 -2.787 -22.660 1.00 77.62 113 THR A O 1
ATOM 878 N N . ASN A 1 114 ? 16.184 -2.684 -23.729 1.00 69.25 114 ASN A N 1
ATOM 879 C CA . ASN A 1 114 ? 15.726 -2.111 -25.010 1.00 69.25 114 ASN A CA 1
ATOM 880 C C . ASN A 1 114 ? 14.617 -2.898 -25.744 1.00 69.25 114 ASN A C 1
ATOM 882 O O . ASN A 1 114 ? 14.309 -2.596 -26.893 1.00 69.25 114 ASN A O 1
ATOM 886 N N . SER A 1 115 ? 14.041 -3.925 -25.127 1.00 70.62 115 SER A N 1
ATOM 887 C CA . SER A 1 115 ? 13.113 -4.857 -25.748 1.00 70.62 115 SER A CA 1
ATOM 888 C C . SER A 1 115 ? 11.644 -4.448 -25.603 1.00 70.62 115 SER A C 1
ATOM 890 O O . SER A 1 115 ? 10.916 -4.608 -26.575 1.00 70.62 115 SER A O 1
ATOM 892 N N . VAL A 1 116 ? 11.193 -3.895 -24.463 1.00 74.12 116 VAL A N 1
ATOM 893 C CA . VAL A 1 116 ? 9.804 -3.409 -24.272 1.00 74.12 116 VAL A CA 1
ATOM 894 C C . VAL A 1 116 ? 9.730 -2.390 -23.123 1.00 74.12 116 VAL A C 1
ATOM 896 O O . VAL A 1 116 ? 10.057 -2.721 -21.986 1.00 74.12 116 VAL A O 1
ATOM 899 N N . ILE A 1 117 ? 9.232 -1.174 -23.388 1.00 79.56 117 ILE A N 1
ATOM 900 C CA . ILE A 1 117 ? 8.910 -0.183 -22.344 1.00 79.56 117 ILE A CA 1
ATOM 901 C C . ILE A 1 117 ? 7.416 -0.305 -21.995 1.00 79.56 117 ILE A C 1
ATOM 903 O O . ILE A 1 117 ? 6.581 -0.076 -22.875 1.00 79.56 117 ILE A O 1
ATOM 907 N N . PRO A 1 118 ? 7.046 -0.644 -20.745 1.00 80.81 118 PRO A N 1
ATOM 908 C CA . PRO A 1 118 ? 5.645 -0.689 -20.332 1.00 80.81 118 PRO A CA 1
ATOM 909 C C . PRO A 1 118 ? 4.922 0.647 -20.568 1.00 80.81 118 PRO A C 1
ATOM 911 O O . PRO A 1 118 ? 5.420 1.712 -20.206 1.00 80.81 118 PRO A O 1
ATOM 914 N N . GLN A 1 119 ? 3.725 0.595 -21.160 1.00 87.69 119 GLN A N 1
ATOM 915 C CA . GLN A 1 119 ? 2.891 1.788 -21.377 1.00 87.69 119 GLN A CA 1
ATOM 916 C C . GLN A 1 119 ? 2.142 2.229 -20.115 1.00 87.69 119 GLN A C 1
ATOM 918 O O . GLN A 1 119 ? 1.732 3.381 -20.021 1.00 87.69 119 GLN A O 1
ATOM 923 N N . ASN A 1 120 ? 1.951 1.312 -19.168 1.00 91.25 120 ASN A N 1
ATOM 924 C CA . ASN A 1 120 ? 1.249 1.537 -17.913 1.00 91.25 120 ASN A CA 1
ATOM 925 C C . ASN A 1 120 ? 1.836 0.664 -16.794 1.00 91.25 120 ASN A C 1
ATOM 927 O O . ASN A 1 120 ? 2.667 -0.216 -17.047 1.00 91.25 120 ASN A O 1
ATOM 931 N N . ALA A 1 121 ? 1.398 0.905 -15.562 1.00 92.62 121 ALA A N 1
ATOM 932 C CA . ALA A 1 121 ? 1.853 0.181 -14.379 1.00 92.62 121 ALA A CA 1
ATOM 933 C C . ALA A 1 121 ? 0.975 -1.043 -14.027 1.00 92.62 121 ALA A C 1
ATOM 935 O O . ALA A 1 121 ? 0.982 -1.509 -12.891 1.00 92.62 121 ALA A O 1
ATOM 936 N N . LYS A 1 122 ? 0.242 -1.631 -14.990 1.00 93.44 122 LYS A N 1
ATOM 937 C CA . LYS A 1 122 ? -0.619 -2.810 -14.737 1.00 93.44 122 LYS A CA 1
ATOM 938 C C . LYS A 1 122 ? 0.144 -4.094 -14.429 1.00 93.44 122 LYS A C 1
ATOM 940 O O . LYS A 1 122 ? -0.440 -5.036 -13.889 1.00 93.44 122 LYS A O 1
ATOM 945 N N . HIS A 1 123 ? 1.433 -4.158 -14.766 1.00 91.38 123 HIS A N 1
ATOM 946 C CA . HIS A 1 123 ? 2.243 -5.331 -14.458 1.00 91.38 123 HIS A CA 1
ATOM 947 C C . HIS A 1 123 ? 2.239 -5.593 -12.934 1.00 91.38 123 HIS A C 1
ATOM 949 O O . HIS A 1 123 ? 2.519 -4.664 -12.173 1.00 91.38 123 HIS A O 1
ATOM 955 N N . PRO A 1 124 ? 1.987 -6.833 -12.462 1.00 91.00 124 PRO A N 1
ATOM 956 C CA . PRO A 1 124 ? 1.836 -7.145 -11.033 1.00 91.00 124 PRO A CA 1
ATOM 957 C C . PRO A 1 124 ? 3.005 -6.714 -10.149 1.00 91.00 124 PRO A C 1
ATOM 959 O O . PRO A 1 124 ? 2.825 -6.504 -8.953 1.00 91.00 124 PRO A O 1
ATOM 962 N N . PHE A 1 125 ? 4.191 -6.542 -10.738 1.00 89.12 125 PHE A N 1
ATOM 963 C CA . PHE A 1 125 ? 5.347 -5.955 -10.064 1.00 89.12 125 PHE A CA 1
ATOM 964 C C . PHE A 1 125 ? 4.993 -4.680 -9.286 1.00 89.12 125 PHE A C 1
ATOM 966 O O . PHE A 1 125 ? 5.428 -4.556 -8.148 1.00 89.12 125 PHE A O 1
ATOM 973 N N . PHE A 1 126 ? 4.176 -3.789 -9.858 1.00 91.19 126 PHE A N 1
ATOM 974 C CA . PHE A 1 126 ? 3.863 -2.479 -9.284 1.00 91.19 126 PHE A CA 1
ATOM 975 C C . PHE A 1 126 ? 2.877 -2.506 -8.109 1.00 91.19 126 PHE A C 1
ATOM 977 O O . PHE A 1 126 ? 2.943 -1.625 -7.259 1.00 91.19 126 PHE A O 1
ATOM 984 N N . TRP A 1 127 ? 1.964 -3.482 -8.040 1.00 92.19 127 TRP A N 1
ATOM 985 C CA . TRP A 1 127 ? 0.815 -3.420 -7.120 1.00 92.19 127 TRP A CA 1
ATOM 986 C C . TRP A 1 127 ? 0.556 -4.706 -6.325 1.00 92.19 127 TRP A C 1
ATOM 988 O O . TRP A 1 127 ? -0.085 -4.660 -5.278 1.00 92.19 127 TRP A O 1
ATOM 998 N N . ALA A 1 128 ? 1.062 -5.865 -6.753 1.00 91.50 128 ALA A N 1
ATOM 999 C CA . ALA A 1 128 ? 0.802 -7.125 -6.050 1.00 91.50 128 ALA A CA 1
ATOM 1000 C C . ALA A 1 128 ? 1.646 -7.277 -4.771 1.00 91.50 128 ALA A C 1
ATOM 1002 O O . ALA A 1 128 ? 1.445 -8.210 -3.993 1.00 91.50 128 ALA A O 1
ATOM 1003 N N . GLY A 1 129 ? 2.598 -6.372 -4.539 1.00 89.69 129 GLY A N 1
ATOM 1004 C CA . GLY A 1 129 ? 3.534 -6.421 -3.419 1.00 89.69 129 GLY A CA 1
ATOM 1005 C C . GLY A 1 129 ? 2.978 -5.984 -2.078 1.00 89.69 129 GLY A C 1
ATOM 1006 O O . GLY A 1 129 ? 3.751 -5.929 -1.131 1.00 89.69 129 GLY A O 1
ATOM 1007 N N . TYR A 1 130 ? 1.685 -5.696 -1.961 1.00 92.75 130 TYR A N 1
ATOM 1008 C CA . TYR A 1 130 ? 1.091 -5.151 -0.743 1.00 92.75 130 TYR A CA 1
ATOM 1009 C C . TYR A 1 130 ? 0.096 -6.120 -0.108 1.00 92.75 130 TYR A C 1
ATOM 1011 O O . TYR A 1 130 ? -0.558 -6.902 -0.798 1.00 92.75 130 TYR A O 1
ATOM 1019 N N . THR A 1 131 ? -0.016 -6.045 1.212 1.00 92.94 131 THR A N 1
ATOM 1020 C CA . THR A 1 131 ? -1.052 -6.711 2.000 1.00 92.94 131 THR A CA 1
ATOM 1021 C C . THR A 1 131 ? -1.900 -5.640 2.665 1.00 92.94 131 THR A C 1
ATOM 1023 O O . THR A 1 131 ? -1.364 -4.787 3.372 1.00 92.94 131 THR A O 1
ATOM 1026 N N . LEU A 1 132 ? -3.213 -5.705 2.450 1.00 95.31 132 LEU A N 1
ATOM 1027 C CA . LEU A 1 132 ? -4.192 -4.928 3.200 1.00 95.31 132 LEU A CA 1
ATOM 1028 C C . LEU A 1 132 ? -4.650 -5.741 4.416 1.00 95.31 132 LEU A C 1
ATOM 1030 O O . LEU A 1 132 ? -5.028 -6.904 4.286 1.00 95.31 132 LEU A O 1
ATOM 1034 N N . ILE A 1 133 ? -4.630 -5.108 5.579 1.00 94.31 133 ILE A N 1
ATOM 1035 C CA . ILE A 1 133 ? -5.159 -5.605 6.844 1.00 94.31 133 ILE A CA 1
ATOM 1036 C C . ILE A 1 133 ? -6.266 -4.639 7.237 1.00 94.31 133 ILE A C 1
ATOM 1038 O O . ILE A 1 133 ? -6.031 -3.435 7.290 1.00 94.31 133 ILE A O 1
ATOM 1042 N N . ASP A 1 134 ? -7.465 -5.145 7.488 1.00 92.81 134 ASP A N 1
ATOM 1043 C CA . ASP A 1 134 ? -8.596 -4.322 7.904 1.00 92.81 134 ASP A CA 1
ATOM 1044 C C . ASP A 1 134 ? -9.370 -5.053 9.001 1.00 92.81 134 ASP A C 1
ATOM 1046 O O . ASP A 1 134 ? -9.932 -6.124 8.775 1.00 92.81 134 ASP A O 1
ATOM 1050 N N . CYS A 1 135 ? -9.355 -4.495 10.207 1.0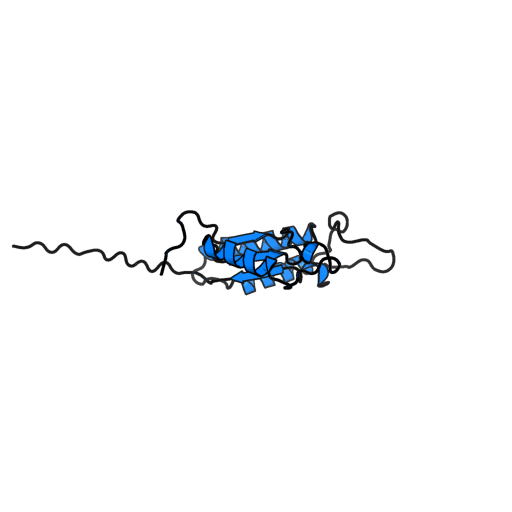0 86.75 135 CYS A N 1
ATOM 1051 C CA . CYS A 1 135 ? -10.106 -4.994 11.356 1.00 86.75 135 CYS A CA 1
ATOM 1052 C C . CYS A 1 135 ? -11.545 -4.449 11.390 1.00 86.75 135 CYS A C 1
ATOM 1054 O O . CYS A 1 135 ? -12.313 -4.815 12.282 1.00 86.75 135 CYS A O 1
ATOM 1056 N N . GLY A 1 136 ? -11.910 -3.606 10.416 1.00 74.25 136 GLY A N 1
ATOM 1057 C CA . GLY A 1 136 ? -13.192 -2.919 10.348 1.00 74.25 136 GLY A CA 1
ATOM 1058 C C . GLY A 1 136 ? -13.287 -1.747 11.327 1.00 74.25 136 GLY A C 1
ATOM 1059 O O . GLY A 1 136 ? -12.465 -1.579 12.229 1.00 74.25 136 GLY A O 1
ATOM 1060 N N . VAL A 1 137 ? -14.324 -0.925 11.156 1.00 63.16 137 VAL A N 1
ATOM 1061 C CA . VAL A 1 137 ? -14.608 0.186 12.069 1.00 63.16 137 VAL A CA 1
ATOM 1062 C C . VAL A 1 137 ? -15.088 -0.397 13.397 1.00 63.16 137 VAL A C 1
ATOM 1064 O O . VAL A 1 137 ? -16.217 -0.878 13.514 1.00 63.16 137 VAL A O 1
ATOM 1067 N N . LEU A 1 138 ? -14.239 -0.355 14.423 1.00 53.50 138 LEU A N 1
ATOM 1068 C CA . LEU A 1 138 ? -14.688 -0.591 15.789 1.00 53.50 138 LEU A CA 1
ATOM 1069 C C . LEU A 1 138 ? -15.555 0.603 16.190 1.00 53.50 138 LEU A C 1
ATOM 1071 O O . LEU A 1 138 ? -15.046 1.625 16.642 1.00 53.50 138 LEU A O 1
ATOM 1075 N N . HIS A 1 139 ? -16.876 0.494 16.022 1.00 45.97 139 HIS A N 1
ATOM 1076 C CA . HIS A 1 139 ? -17.789 1.420 16.682 1.00 45.97 139 HIS A CA 1
ATOM 1077 C C . HIS A 1 139 ? -17.488 1.356 18.182 1.00 45.97 139 HIS A C 1
ATOM 1079 O O . HIS A 1 139 ? -17.732 0.335 18.834 1.00 45.97 139 HIS A O 1
ATOM 1085 N N . ALA A 1 140 ? -16.923 2.433 18.729 1.00 48.50 140 ALA A N 1
ATOM 1086 C CA . ALA A 1 140 ? -16.903 2.628 20.163 1.00 48.50 140 ALA A CA 1
ATOM 1087 C C . ALA A 1 140 ? -18.371 2.648 20.592 1.00 48.50 140 ALA A C 1
ATOM 1089 O O . ALA A 1 140 ? -19.098 3.584 20.267 1.00 48.50 140 ALA A O 1
ATOM 1090 N N . SER A 1 141 ? -18.836 1.574 21.232 1.00 39.19 141 SER A N 1
ATOM 1091 C CA . SER A 1 141 ? -20.162 1.565 21.836 1.00 39.19 141 SER A CA 1
ATOM 1092 C C . SER A 1 141 ? -20.159 2.695 22.853 1.00 39.19 141 SER A C 1
ATOM 1094 O O . SER A 1 141 ? -19.500 2.588 23.888 1.00 39.19 141 SER A O 1
ATOM 1096 N N . ALA A 1 142 ? -20.835 3.793 22.533 1.00 43.56 142 ALA A N 1
ATOM 1097 C CA . ALA A 1 142 ? -21.103 4.873 23.460 1.00 43.56 142 ALA A CA 1
ATOM 1098 C C . ALA A 1 142 ? -22.114 4.364 24.496 1.00 43.56 142 ALA A C 1
ATOM 1100 O O . ALA A 1 142 ? -23.280 4.726 24.475 1.00 43.56 142 ALA A O 1
ATOM 1101 N N . ASN A 1 143 ? -21.669 3.484 25.393 1.00 45.38 143 ASN A N 1
ATOM 1102 C CA . ASN A 1 143 ? -22.367 3.227 26.642 1.00 45.38 143 ASN A CA 1
ATOM 1103 C C . ASN A 1 143 ? -21.748 4.144 27.695 1.00 45.38 143 ASN A C 1
ATOM 1105 O O . ASN A 1 143 ? -21.031 3.689 28.583 1.00 45.38 143 ASN A O 1
ATOM 1109 N N . THR A 1 144 ? -22.018 5.442 27.574 1.00 42.03 144 THR A N 1
ATOM 1110 C CA . THR A 1 144 ? -22.042 6.301 28.755 1.00 42.03 144 THR A CA 1
ATOM 1111 C C . THR A 1 144 ? -23.492 6.345 29.182 1.00 42.03 144 THR A C 1
ATOM 1113 O O . THR A 1 144 ? -24.295 7.107 28.656 1.00 42.03 144 THR A O 1
ATOM 1116 N N . THR A 1 145 ? -23.834 5.434 30.083 1.00 41.22 145 THR A N 1
ATOM 1117 C CA . THR A 1 145 ? -25.058 5.488 30.864 1.00 41.22 145 THR A CA 1
ATOM 1118 C C . THR A 1 145 ? -25.075 6.842 31.572 1.00 41.22 145 THR A C 1
ATOM 1120 O O . THR A 1 145 ? -24.325 7.055 32.524 1.00 41.22 145 THR A O 1
ATOM 1123 N N . GLU A 1 146 ? -25.879 7.780 31.079 1.00 39.59 146 GLU A N 1
ATOM 1124 C CA . GLU A 1 146 ? -26.329 8.914 31.877 1.00 39.59 146 GLU A CA 1
ATOM 1125 C C . GLU A 1 146 ? -27.124 8.323 33.042 1.00 39.59 146 GLU A C 1
ATOM 1127 O O . GLU A 1 146 ? -28.254 7.862 32.889 1.00 39.59 146 GLU A O 1
ATOM 1132 N N . GLY A 1 147 ? -26.483 8.241 34.206 1.00 41.03 147 GLY A N 1
ATOM 1133 C CA . GLY A 1 147 ? -27.176 7.958 35.450 1.00 41.03 147 GLY A CA 1
ATOM 1134 C C . GLY A 1 147 ? -28.125 9.114 35.732 1.00 41.03 147 GLY A C 1
ATOM 1135 O O . GLY A 1 147 ? -27.691 10.164 36.200 1.00 41.03 147 GLY A O 1
ATOM 1136 N N . GLN A 1 148 ? -29.407 8.915 35.430 1.00 39.97 148 GLN A N 1
ATOM 1137 C CA . GLN A 1 148 ? -30.499 9.688 36.005 1.00 39.97 148 GLN A CA 1
ATOM 1138 C C . GLN A 1 148 ? -30.342 9.664 37.528 1.00 39.97 148 GLN A C 1
ATOM 1140 O O . GLN A 1 148 ? -30.506 8.627 38.169 1.00 39.97 148 GLN A O 1
ATOM 1145 N N . ALA A 1 149 ? -29.981 10.809 38.101 1.00 47.31 149 ALA A N 1
ATOM 1146 C CA . ALA A 1 149 ? -30.156 11.056 39.518 1.00 47.31 149 ALA A CA 1
ATOM 1147 C C . ALA A 1 149 ? -31.651 11.302 39.752 1.00 47.31 149 ALA A C 1
ATOM 1149 O O . ALA A 1 149 ? -32.170 12.349 39.364 1.00 47.31 149 ALA A O 1
ATOM 1150 N N . GLU A 1 150 ? -32.347 10.335 40.347 1.00 42.09 150 GLU A N 1
ATOM 1151 C CA . GLU A 1 150 ? -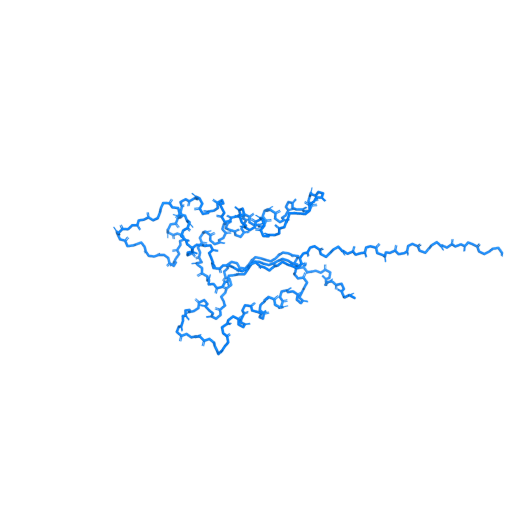33.641 10.611 40.968 1.00 42.09 150 GLU A CA 1
ATOM 1152 C C . GLU A 1 150 ? -33.429 11.309 42.321 1.00 42.09 150 GLU A C 1
ATOM 1154 O O . GLU A 1 150 ? -32.541 10.907 43.083 1.00 42.09 150 GLU A O 1
ATOM 1159 N N . PRO A 1 151 ? -34.218 12.349 42.644 1.00 46.66 151 PRO A N 1
ATOM 1160 C CA . PRO A 1 151 ? -34.236 12.936 43.971 1.00 46.66 151 PRO A CA 1
ATOM 1161 C C . PRO A 1 151 ? -35.064 12.047 44.907 1.00 46.66 151 PRO A C 1
ATOM 1163 O O . PRO A 1 151 ? -36.197 11.688 44.597 1.00 46.66 151 PRO A O 1
ATOM 1166 N N . VAL A 1 152 ? -34.494 11.699 46.059 1.00 56.22 152 VAL A N 1
ATOM 1167 C CA . VAL A 1 152 ? -35.224 11.051 47.153 1.00 56.22 152 VAL A CA 1
ATOM 1168 C C . VAL A 1 152 ? -35.859 12.156 48.002 1.00 56.22 152 VAL A C 1
ATOM 1170 O O . VAL A 1 152 ? -35.128 12.970 48.570 1.00 56.22 152 VAL A O 1
ATOM 1173 N N . GLU A 1 153 ? -37.194 12.197 48.037 1.00 45.41 153 GLU A N 1
ATOM 1174 C CA . GLU A 1 153 ? -37.982 12.839 49.108 1.00 45.41 153 GLU A CA 1
ATOM 1175 C C . GLU A 1 153 ? -37.972 11.985 50.383 1.00 45.41 153 GLU A C 1
ATOM 1177 O O . GLU A 1 153 ? -38.056 10.738 50.270 1.00 45.41 153 GLU A O 1
#

Foldseek 3Di:
DDDAPPPADQEEEALQDDFVCQVDPPDADPDPCPRVVVVLCVNVNNPHQKYKHFQHHQQFPLSVQLRVQLVVLVVCQVVDPDGDPSVVSSVVSCVVQQAQQDPVVRRVNDDDDPPDRDRGNNPCSRRVRIDMDHNDDPPPPPPPPPPPDDDDD

pLDDT: mean 80.66, std 16.16, range [39.19, 97.44]

Secondary structure (DSSP, 8-state):
-PPPPTT--SEEEETT---GGGG-GGG--SSTTHHHHHHHHHHHHTT-SEEEEESS---SHHHHHHHHHHHHHHHHHTT-SSPPPHHHHHHHHHHHHHHSPP-GGG-TT----TT---SSS-SGGGTTTEEEEE-------------------